Protein AF-A0A2V9DS63-F1 (afdb_monomer_lite)

Secondary structure (DSSP, 8-state):
-------------------------SSS----SPP--TT-SPPPPPPBPPPBS--SSPP-GGGSTTTTTS----B----EEEEEE-SSTTS--EEEEEETT-SSPPB-

Structure (mmCIF, N/CA/C/O backbone):
data_AF-A0A2V9DS63-F1
#
_entry.id   AF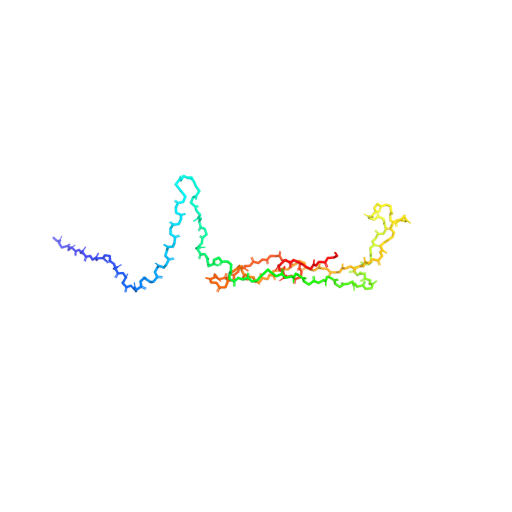-A0A2V9DS63-F1
#
loop_
_atom_site.group_PDB
_atom_site.id
_atom_site.type_symbol
_atom_site.label_atom_id
_atom_site.label_alt_id
_atom_site.label_comp_id
_atom_site.label_asym_id
_atom_site.label_entity_id
_atom_site.label_seq_id
_atom_site.pdbx_PDB_ins_code
_atom_site.Cartn_x
_atom_site.Cartn_y
_atom_site.Cartn_z
_atom_site.occupancy
_atom_site.B_iso_or_equiv
_atom_site.auth_seq_id
_atom_site.auth_comp_id
_atom_site.auth_asym_id
_atom_site.auth_atom_id
_atom_site.pdbx_PDB_model_num
ATOM 1 N N . MET A 1 1 ? -37.491 50.958 35.117 1.00 35.84 1 MET A N 1
ATOM 2 C CA . MET A 1 1 ? -37.655 50.155 33.881 1.00 35.84 1 MET A CA 1
ATOM 3 C C . MET A 1 1 ? -36.763 48.925 34.063 1.00 35.84 1 MET A C 1
ATOM 5 O O . MET A 1 1 ? -35.586 49.128 34.298 1.00 35.84 1 MET A O 1
ATOM 9 N N . LYS A 1 2 ? -37.306 47.746 34.421 1.00 31.08 2 LYS A N 1
ATOM 10 C CA . LYS A 1 2 ? -37.751 46.647 33.519 1.00 31.08 2 LYS A CA 1
ATOM 11 C C . LYS A 1 2 ? -36.540 46.105 32.723 1.00 31.08 2 LYS A C 1
ATOM 13 O O . LYS A 1 2 ? -35.914 46.905 32.055 1.00 31.08 2 LYS A O 1
ATOM 18 N N . LEU A 1 3 ? -36.112 44.839 32.750 1.00 37.16 3 LEU A N 1
ATOM 19 C CA . LEU A 1 3 ? -36.732 43.537 33.024 1.00 37.16 3 LEU A CA 1
ATOM 20 C C . LEU A 1 3 ? -35.597 42.519 33.311 1.00 37.16 3 LEU A C 1
ATOM 22 O O . LEU A 1 3 ? -34.520 42.652 32.736 1.00 37.16 3 LEU A O 1
ATOM 26 N N . GLY A 1 4 ? -35.828 41.512 34.157 1.00 39.47 4 GLY A N 1
ATOM 27 C CA . GLY A 1 4 ? -34.909 40.380 34.321 1.00 39.47 4 GLY A CA 1
ATOM 28 C C . GLY A 1 4 ? -35.067 39.317 33.228 1.00 39.47 4 GLY A C 1
ATOM 29 O O . GLY A 1 4 ? -36.104 39.257 32.572 1.00 39.47 4 GLY A O 1
ATOM 30 N N . LEU A 1 5 ? -34.064 38.447 33.090 1.00 40.84 5 LEU A N 1
ATOM 31 C CA . LEU A 1 5 ? -34.188 37.128 32.469 1.00 40.84 5 LEU A CA 1
ATOM 32 C C . LEU A 1 5 ? -33.239 36.158 33.194 1.00 40.84 5 LEU A C 1
ATOM 34 O O . LEU A 1 5 ? -32.023 36.312 33.137 1.00 40.84 5 LEU A O 1
ATOM 38 N N . MET A 1 6 ? -33.809 35.170 33.883 1.00 43.09 6 MET A N 1
ATOM 39 C CA . MET A 1 6 ? -33.129 33.916 34.212 1.00 43.09 6 MET A CA 1
ATOM 40 C C . MET A 1 6 ? -33.484 32.886 33.136 1.00 43.09 6 MET A C 1
ATOM 42 O O . MET A 1 6 ? -34.645 32.827 32.735 1.00 43.09 6 MET A O 1
ATOM 46 N N . SER A 1 7 ? -32.534 32.049 32.712 1.00 32.72 7 SER A N 1
ATOM 47 C CA . SER A 1 7 ? -32.831 30.703 32.201 1.00 32.72 7 SER A CA 1
ATOM 48 C C . SER A 1 7 ? -31.582 29.810 32.214 1.00 32.72 7 SER A C 1
ATOM 50 O O . SER A 1 7 ? -30.454 30.289 32.146 1.00 32.72 7 SER A O 1
ATOM 52 N N . PHE A 1 8 ? -31.840 28.516 32.364 1.00 36.00 8 PHE A N 1
ATOM 53 C CA . PHE A 1 8 ? -31.068 27.462 33.021 1.00 36.00 8 PHE A CA 1
ATOM 54 C C . PHE A 1 8 ? -30.132 26.675 32.080 1.00 36.00 8 PHE A C 1
ATOM 56 O O . PHE A 1 8 ? -30.387 26.628 30.876 1.00 36.00 8 PHE A O 1
ATOM 63 N N . PRO A 1 9 ? -29.101 25.972 32.598 1.00 37.97 9 PRO A N 1
ATOM 64 C CA . PRO A 1 9 ? -28.371 24.981 31.812 1.00 37.97 9 PRO A CA 1
ATOM 65 C C . PRO A 1 9 ? -29.246 23.742 31.559 1.00 37.97 9 PRO A C 1
ATOM 67 O O . PRO A 1 9 ? -29.836 23.178 32.481 1.00 37.97 9 PRO A O 1
ATOM 70 N N . VAL A 1 10 ? -29.317 23.304 30.301 1.00 40.38 10 VAL A N 1
ATOM 71 C CA . VAL A 1 10 ? -29.954 22.041 29.906 1.00 40.38 10 VAL A CA 1
ATOM 72 C C . VAL A 1 10 ? -29.102 20.874 30.410 1.00 40.38 10 VAL A C 1
ATOM 74 O O . VAL A 1 10 ? -27.971 20.678 29.970 1.00 40.38 10 VAL A O 1
ATOM 77 N N . LEU A 1 11 ? -29.665 20.096 31.333 1.00 40.03 11 LEU A N 1
ATOM 78 C CA . LEU A 1 11 ? -29.121 18.832 31.819 1.00 40.03 11 LEU A CA 1
ATOM 79 C C . LEU A 1 11 ? -29.661 17.701 30.928 1.00 40.03 11 LEU A C 1
ATOM 81 O O . LEU A 1 11 ? -30.850 17.396 30.976 1.00 40.03 11 LEU A O 1
ATOM 85 N N . ASN A 1 12 ? -28.811 17.098 30.093 1.00 37.38 12 ASN A N 1
ATOM 86 C CA . ASN A 1 12 ? -29.196 15.944 29.277 1.00 37.38 12 ASN A CA 1
ATOM 87 C C . ASN A 1 12 ? -28.973 14.644 30.070 1.00 37.38 12 ASN A C 1
ATOM 89 O O . ASN A 1 12 ? -27.842 14.326 30.436 1.00 37.38 12 ASN A O 1
ATOM 93 N N . TRP A 1 13 ? -30.054 13.908 30.339 1.00 43.44 13 TRP A N 1
ATOM 94 C CA . TRP A 1 13 ? -30.069 12.651 31.091 1.00 43.44 13 TRP A CA 1
ATOM 95 C C . TRP A 1 13 ? -30.297 11.496 30.105 1.00 43.44 13 TRP A C 1
ATOM 97 O O . TRP A 1 13 ? -31.420 11.228 29.690 1.00 43.44 13 TRP A O 1
ATOM 107 N N . GLY A 1 14 ? -29.221 10.821 29.703 1.00 39.28 14 GLY A N 1
ATOM 108 C CA . GLY A 1 14 ? -29.270 9.550 28.973 1.00 39.28 14 GLY A CA 1
ATOM 109 C C . GLY A 1 14 ? -28.566 8.460 29.786 1.00 39.28 14 GLY A C 1
ATOM 110 O O . GLY A 1 14 ? -27.654 8.787 30.549 1.00 39.28 14 GLY A O 1
ATOM 111 N N . PRO A 1 15 ? -28.971 7.181 29.689 1.00 42.03 15 PRO A N 1
ATOM 112 C CA . PRO A 1 15 ? -28.389 6.123 30.502 1.00 42.03 15 PRO A CA 1
ATOM 113 C C . PRO A 1 15 ? -26.960 5.837 30.031 1.00 42.03 15 PRO A C 1
ATOM 115 O O . PRO A 1 15 ? -26.728 5.233 28.986 1.00 42.03 15 PRO A O 1
ATOM 118 N N . SER A 1 16 ? -25.988 6.281 30.821 1.00 45.84 16 SER A N 1
ATOM 119 C CA . SER A 1 16 ? -24.579 5.943 30.659 1.00 45.84 16 SER A CA 1
ATOM 120 C C . SER A 1 16 ? -24.368 4.458 30.947 1.00 45.84 16 SER A C 1
ATOM 122 O O . SER A 1 16 ? -24.203 4.069 32.101 1.00 45.84 16 SER A O 1
ATOM 124 N N . VAL A 1 17 ? -24.285 3.614 29.916 1.00 45.88 17 VAL A N 1
ATOM 125 C CA . VAL A 1 17 ? -23.550 2.344 30.048 1.00 45.88 17 VAL A CA 1
ATOM 126 C C . VAL A 1 17 ? -22.076 2.652 29.803 1.00 45.88 17 VAL A C 1
ATOM 128 O O . VAL A 1 17 ? -21.492 2.334 28.771 1.00 45.88 17 VAL A O 1
ATOM 131 N N . ALA A 1 18 ? -21.480 3.362 30.759 1.00 43.62 18 ALA A N 1
ATOM 132 C CA . ALA A 1 18 ? -20.052 3.603 30.789 1.00 43.62 18 ALA A CA 1
ATOM 133 C C . ALA A 1 18 ? -19.380 2.377 31.411 1.00 43.62 18 ALA A C 1
ATOM 135 O O . ALA A 1 18 ? -19.211 2.305 32.626 1.00 43.62 18 ALA A O 1
ATOM 136 N N . LEU A 1 19 ? -18.939 1.424 30.587 1.00 47.06 19 LEU A N 1
ATOM 137 C CA . LEU A 1 19 ? -17.848 0.541 31.007 1.00 47.06 19 LEU A CA 1
ATOM 138 C C . LEU A 1 19 ? -16.525 1.311 30.859 1.00 47.06 19 LEU A C 1
ATOM 140 O O . LEU A 1 19 ? -15.669 0.995 30.035 1.00 47.06 19 LEU A O 1
ATOM 144 N N . ALA A 1 20 ? -16.380 2.385 31.637 1.00 45.28 20 ALA A N 1
ATOM 145 C CA . ALA A 1 20 ? -15.141 3.138 31.724 1.00 45.28 20 ALA A CA 1
ATOM 146 C C . ALA A 1 20 ? -14.147 2.323 32.558 1.00 45.28 20 ALA A C 1
ATOM 148 O O . ALA A 1 20 ? -14.140 2.379 33.786 1.00 45.28 20 ALA A O 1
ATOM 149 N N . ARG A 1 21 ? -13.296 1.537 31.895 1.00 50.03 21 ARG A N 1
ATOM 150 C CA . ARG A 1 21 ? -12.065 1.052 32.523 1.00 50.03 21 ARG A CA 1
ATOM 151 C C . ARG A 1 21 ? -11.097 2.230 32.612 1.00 50.03 21 ARG A C 1
ATOM 153 O O . ARG A 1 21 ? -10.339 2.489 31.684 1.00 50.03 21 ARG A O 1
ATOM 160 N N . THR A 1 22 ? -11.142 2.964 33.718 1.00 47.47 22 THR A N 1
ATOM 161 C CA . THR A 1 22 ? -10.131 3.970 34.056 1.00 47.47 22 THR A CA 1
ATOM 162 C C . THR A 1 22 ? -8.853 3.267 34.509 1.00 47.47 22 THR A C 1
ATOM 164 O O . THR A 1 22 ? -8.628 3.096 35.704 1.00 47.47 22 THR A O 1
ATOM 167 N N . ASN A 1 23 ? -7.987 2.881 33.573 1.00 52.53 23 ASN A N 1
ATOM 168 C CA . ASN A 1 23 ? -6.568 2.725 33.893 1.00 52.53 23 ASN A CA 1
ATOM 169 C C . ASN A 1 23 ? -5.922 4.109 33.801 1.00 52.53 23 ASN A C 1
ATOM 171 O O . ASN A 1 23 ? -5.221 4.428 32.845 1.00 52.53 23 ASN A O 1
ATOM 175 N N . ALA A 1 24 ? -6.207 4.955 34.791 1.00 52.31 24 ALA A N 1
ATOM 176 C CA . ALA A 1 24 ? -5.425 6.159 35.013 1.00 52.31 24 ALA A CA 1
ATOM 177 C C . ALA A 1 24 ? -4.058 5.714 35.548 1.00 52.31 24 ALA A C 1
ATOM 179 O O . ALA A 1 24 ? -3.894 5.474 36.747 1.00 52.31 24 ALA A O 1
ATOM 180 N N . GLY A 1 25 ? -3.089 5.548 34.645 1.00 49.34 25 GLY A N 1
ATOM 181 C CA . GLY A 1 25 ? -1.681 5.501 35.016 1.00 49.34 25 GLY A CA 1
ATOM 182 C C . GLY A 1 25 ? -1.377 6.743 35.847 1.00 49.34 25 GLY A C 1
ATOM 183 O O . GLY A 1 25 ? -1.574 7.874 35.405 1.00 49.34 25 GLY A O 1
ATOM 184 N N . LYS A 1 26 ? -0.990 6.542 37.105 1.00 51.19 26 LYS A N 1
ATOM 185 C CA . LYS A 1 26 ? -0.677 7.623 38.034 1.00 51.19 26 LYS A CA 1
ATOM 186 C C . LYS A 1 26 ? 0.680 8.215 37.637 1.00 51.19 26 LYS A C 1
ATOM 188 O O . LYS A 1 26 ? 1.703 7.808 38.172 1.00 51.19 26 LYS A O 1
ATOM 193 N N . GLY A 1 27 ? 0.669 9.147 36.685 1.00 48.41 27 GLY A N 1
ATOM 194 C CA . GLY A 1 27 ? 1.830 9.943 36.278 1.00 48.41 27 GLY A CA 1
ATOM 195 C C . GLY A 1 27 ? 1.912 10.170 34.766 1.00 48.41 27 GLY A C 1
ATOM 196 O O . GLY A 1 27 ? 2.166 9.235 34.023 1.00 48.41 27 GLY A O 1
ATOM 197 N N . GLY A 1 28 ? 1.738 11.423 34.333 1.00 54.84 28 GLY A N 1
ATOM 198 C CA . GLY A 1 28 ? 2.250 11.966 33.064 1.00 54.84 28 GLY A CA 1
ATOM 199 C C . GLY A 1 28 ? 1.564 11.572 31.749 1.00 54.84 28 GLY A C 1
ATOM 200 O O . GLY A 1 28 ? 1.343 12.455 30.931 1.00 54.84 28 GLY A O 1
ATOM 201 N N . ASP A 1 29 ? 1.192 10.307 31.556 1.00 60.00 29 ASP A N 1
ATOM 202 C CA . ASP A 1 29 ? 0.714 9.777 30.267 1.00 60.00 29 ASP A CA 1
ATOM 203 C C . ASP A 1 29 ? -0.793 9.500 30.293 1.00 60.00 29 ASP A C 1
ATOM 205 O O . ASP A 1 29 ? -1.258 8.363 30.417 1.00 60.00 29 ASP A O 1
ATOM 209 N N . ALA A 1 30 ? -1.597 10.558 30.185 1.00 70.75 30 ALA A N 1
ATOM 210 C CA . ALA A 1 30 ? -3.018 10.381 29.916 1.00 70.75 30 ALA A CA 1
ATOM 211 C C . ALA A 1 30 ? -3.197 9.872 28.475 1.00 70.75 30 ALA A C 1
ATOM 213 O O . ALA A 1 30 ? -2.872 10.567 27.515 1.00 70.75 30 ALA A O 1
ATOM 214 N N . VAL A 1 31 ? -3.723 8.656 28.315 1.00 74.75 31 VAL A N 1
ATOM 215 C CA . VAL A 1 31 ? -4.087 8.111 27.001 1.00 74.75 31 VAL A CA 1
ATOM 216 C C . VAL A 1 31 ? -5.256 8.923 26.432 1.00 74.75 31 VAL A C 1
ATOM 218 O O . VAL A 1 31 ? -6.352 8.907 26.988 1.00 74.75 31 VAL A O 1
ATOM 221 N N . THR A 1 32 ? -5.023 9.626 25.321 1.00 88.44 32 THR A N 1
ATOM 222 C CA . THR A 1 32 ? -6.024 10.499 24.671 1.00 88.44 32 THR A CA 1
ATOM 223 C C . THR A 1 32 ? -6.971 9.741 23.733 1.00 88.44 32 THR A C 1
ATOM 225 O O . THR A 1 32 ? -8.056 10.227 23.420 1.00 88.44 32 THR A O 1
ATOM 228 N N . SER A 1 33 ? -6.590 8.550 23.261 1.00 87.44 33 SER A N 1
ATOM 229 C CA . SER A 1 33 ? -7.423 7.759 22.349 1.00 87.44 33 SER A CA 1
ATOM 230 C C . SER A 1 33 ? -8.645 7.160 23.061 1.00 87.44 33 SER A C 1
ATOM 232 O O . SER A 1 33 ? -8.511 6.715 24.205 1.00 87.44 33 SER A O 1
ATOM 234 N N . PRO A 1 34 ? -9.813 7.051 22.393 1.00 90.88 34 PRO A N 1
ATOM 235 C CA . PRO A 1 34 ? -10.968 6.361 22.958 1.00 90.88 34 PRO A CA 1
ATOM 236 C C . PRO A 1 34 ? -10.633 4.912 23.348 1.00 90.88 34 PRO A C 1
ATOM 238 O O . PRO A 1 34 ? -9.868 4.248 22.642 1.00 90.88 34 PRO A O 1
ATOM 241 N N . PRO A 1 35 ? -11.205 4.387 24.444 1.00 91.06 35 PRO A N 1
ATOM 242 C CA . PRO A 1 35 ? -10.956 3.014 24.856 1.00 91.06 35 PRO A CA 1
ATOM 243 C C . PRO A 1 35 ? -11.529 2.019 23.837 1.00 91.06 35 PRO A C 1
ATOM 245 O O . PRO A 1 35 ? -12.652 2.172 23.358 1.00 91.06 35 PRO A O 1
ATOM 248 N N . THR A 1 36 ? -10.780 0.954 23.558 1.00 93.62 36 THR A N 1
ATOM 249 C CA . THR A 1 36 ? -11.193 -0.165 22.698 1.00 93.62 36 THR A CA 1
ATOM 250 C C . THR A 1 36 ? -11.252 -1.474 23.492 1.00 93.62 36 THR A C 1
ATOM 252 O O . THR A 1 36 ? -10.678 -1.587 24.579 1.00 93.62 36 THR A O 1
ATOM 255 N N . ARG A 1 37 ? -11.983 -2.484 22.991 1.00 95.19 37 ARG A N 1
ATOM 256 C CA . ARG A 1 37 ? -11.974 -3.819 23.616 1.00 95.19 37 ARG A CA 1
ATOM 257 C C . ARG A 1 37 ? -10.684 -4.535 23.193 1.00 95.19 37 ARG A C 1
ATOM 259 O O . ARG A 1 37 ? -10.491 -4.732 22.000 1.00 95.19 37 ARG A O 1
ATOM 266 N N . PRO A 1 38 ? -9.810 -4.944 24.124 1.00 95.50 38 PRO A N 1
ATOM 267 C CA . PRO A 1 38 ? -8.549 -5.569 23.748 1.00 95.50 38 PRO A CA 1
ATOM 268 C C . PRO A 1 38 ? -8.773 -6.999 23.230 1.00 95.50 38 PRO A C 1
ATOM 270 O O . PRO A 1 38 ? -9.664 -7.698 23.715 1.00 95.50 38 PRO A O 1
ATOM 273 N N . PHE A 1 39 ? -7.934 -7.429 22.281 1.00 96.25 39 PHE A N 1
ATOM 274 C CA . PHE A 1 39 ? -7.863 -8.804 21.754 1.00 96.25 39 PHE A CA 1
ATOM 275 C C . PHE A 1 39 ? -9.161 -9.337 21.114 1.00 96.25 39 PHE A C 1
ATOM 277 O O . PHE A 1 39 ? -9.475 -10.517 21.238 1.00 96.25 39 PHE A O 1
ATOM 284 N N . VAL A 1 40 ? -9.930 -8.472 20.441 1.00 96.94 40 VAL A N 1
ATOM 285 C CA . VAL A 1 40 ? -11.183 -8.852 19.747 1.00 96.94 40 VAL A CA 1
ATOM 286 C C . VAL A 1 40 ? -11.068 -8.899 18.222 1.00 96.94 40 VAL A C 1
ATOM 288 O O . VAL A 1 40 ? -12.049 -9.208 17.554 1.00 96.94 40 VAL A O 1
ATOM 291 N N . VAL A 1 41 ? -9.901 -8.559 17.675 1.00 95.62 41 VAL A N 1
ATOM 292 C CA . VAL A 1 41 ? -9.629 -8.542 16.234 1.00 95.62 41 VAL A CA 1
ATOM 293 C C . VAL A 1 41 ? -8.457 -9.476 15.966 1.00 95.62 41 VAL A C 1
ATOM 295 O O . VAL A 1 41 ? -7.453 -9.428 16.680 1.00 95.62 41 VAL A O 1
ATOM 298 N N . GLU A 1 42 ? -8.602 -10.339 14.966 1.00 96.12 42 GLU A N 1
ATOM 299 C CA . GLU A 1 42 ? -7.528 -11.212 14.491 1.00 96.12 42 GLU A CA 1
ATOM 300 C C . GLU A 1 42 ? -6.410 -10.389 13.839 1.00 96.12 42 GLU A C 1
ATOM 302 O O . GLU A 1 42 ? -6.651 -9.312 13.295 1.00 96.12 42 GLU A O 1
ATOM 307 N N . LEU A 1 43 ? -5.174 -10.890 13.881 1.00 95.69 43 LEU A N 1
ATOM 308 C CA . LEU A 1 43 ? -4.058 -10.242 13.194 1.00 95.69 43 LEU A CA 1
ATOM 309 C C . LEU A 1 43 ? -4.249 -10.383 11.670 1.00 95.69 43 LEU A C 1
ATOM 311 O O . LEU A 1 43 ? -4.232 -11.515 11.181 1.00 95.69 43 LEU A O 1
ATOM 315 N N . PRO A 1 44 ? -4.406 -9.285 10.904 1.00 94.50 44 PRO A N 1
ATOM 316 C CA . PRO A 1 44 ? -4.578 -9.380 9.461 1.00 94.50 44 PRO A CA 1
ATOM 317 C C . PRO A 1 44 ? -3.285 -9.843 8.781 1.00 94.50 44 PRO A C 1
ATOM 319 O O . PRO A 1 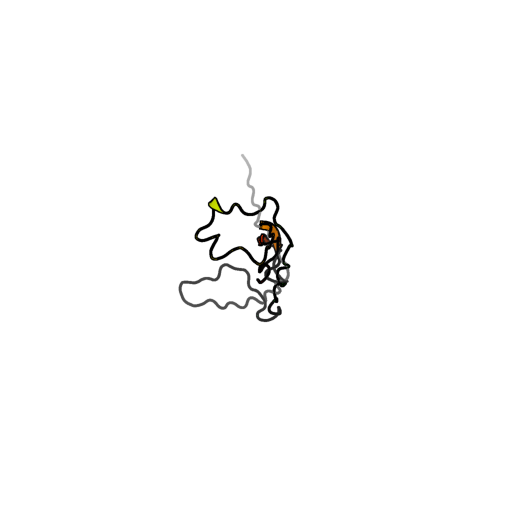44 ? -2.192 -9.390 9.124 1.00 94.50 44 PRO A O 1
ATOM 322 N N . ILE A 1 45 ? -3.424 -10.708 7.777 1.00 97.56 45 ILE A N 1
ATOM 323 C CA . ILE A 1 45 ? -2.332 -11.114 6.888 1.00 97.56 45 ILE A CA 1
ATOM 324 C C . ILE A 1 45 ? -2.461 -10.320 5.582 1.00 97.56 45 ILE A C 1
ATOM 326 O O . ILE A 1 45 ? -3.483 -10.455 4.905 1.00 97.56 45 ILE A O 1
ATOM 330 N N . PRO A 1 46 ? -1.472 -9.485 5.217 1.00 97.38 46 PRO A N 1
ATOM 331 C CA . PRO A 1 46 ? -1.525 -8.733 3.970 1.00 97.38 46 PRO A CA 1
ATOM 332 C C . PRO A 1 46 ? -1.482 -9.655 2.741 1.00 97.38 46 PRO A C 1
ATOM 334 O O . PRO A 1 46 ? -0.884 -10.733 2.798 1.00 97.38 46 PRO A O 1
ATOM 337 N N . PRO A 1 47 ? -2.076 -9.245 1.608 1.00 97.56 47 PRO A N 1
ATOM 338 C CA . PRO A 1 47 ? -1.987 -10.010 0.371 1.00 97.56 47 PRO A CA 1
ATOM 339 C C . PRO A 1 47 ? -0.548 -10.034 -0.163 1.00 97.56 47 PRO A C 1
ATOM 341 O O . PRO A 1 47 ? 0.225 -9.097 0.038 1.00 97.56 47 PRO A O 1
ATOM 344 N N . VAL A 1 48 ? -0.199 -11.092 -0.895 1.00 98.12 48 VAL A N 1
ATOM 345 C CA . VAL A 1 48 ? 1.081 -11.180 -1.613 1.00 98.12 48 VAL A CA 1
ATOM 346 C C . VAL A 1 48 ? 0.999 -10.351 -2.894 1.00 98.12 48 VAL A C 1
ATOM 348 O O . VAL A 1 48 ? 0.062 -10.511 -3.683 1.00 98.12 48 VAL A O 1
ATOM 351 N N . ALA A 1 49 ? 1.986 -9.486 -3.112 1.00 97.81 49 ALA A N 1
ATOM 352 C CA . ALA A 1 49 ? 2.103 -8.670 -4.309 1.00 97.81 49 ALA A CA 1
ATOM 353 C C . ALA A 1 49 ? 2.241 -9.549 -5.559 1.00 97.81 49 ALA A C 1
ATOM 355 O O . ALA A 1 49 ? 2.982 -10.533 -5.574 1.00 97.81 49 ALA A O 1
ATOM 356 N N . GLN A 1 50 ? 1.524 -9.187 -6.620 1.00 96.88 50 GLN A N 1
ATOM 357 C CA . GLN A 1 50 ? 1.563 -9.911 -7.888 1.00 96.88 50 GLN A CA 1
ATOM 358 C C . GLN A 1 50 ? 2.514 -9.209 -8.850 1.00 96.88 50 GLN A C 1
ATOM 360 O O . GLN A 1 50 ? 2.415 -8.000 -9.053 1.00 96.88 50 GLN A O 1
ATOM 365 N N . ALA A 1 51 ? 3.437 -9.972 -9.434 1.00 97.31 51 ALA A N 1
ATOM 366 C CA . ALA A 1 51 ? 4.355 -9.438 -10.424 1.00 97.31 51 ALA A CA 1
ATOM 367 C C . ALA A 1 51 ? 3.635 -9.178 -11.756 1.00 97.31 51 ALA A C 1
ATOM 369 O O . ALA A 1 51 ? 2.758 -9.941 -12.170 1.00 97.31 51 ALA A O 1
ATOM 370 N N . VAL A 1 52 ? 4.056 -8.127 -12.449 1.00 96.62 52 VAL A N 1
ATOM 371 C CA . VAL A 1 52 ? 3.653 -7.813 -13.822 1.00 96.62 52 VAL A CA 1
ATOM 372 C C . VAL A 1 52 ? 4.764 -8.205 -14.796 1.00 96.62 52 VAL A C 1
ATOM 374 O O . VAL A 1 52 ? 5.923 -8.369 -14.412 1.00 96.62 52 VAL A O 1
ATOM 377 N N . GLN A 1 53 ? 4.416 -8.396 -16.071 1.00 94.31 53 GLN A N 1
ATOM 378 C CA . GLN A 1 53 ? 5.394 -8.806 -17.087 1.00 94.31 53 GLN A CA 1
ATOM 379 C C . GLN A 1 53 ? 6.324 -7.656 -17.492 1.00 94.31 53 GLN A C 1
ATOM 381 O O . GLN A 1 53 ? 7.514 -7.877 -17.703 1.00 94.31 53 GLN A O 1
ATOM 386 N N . THR A 1 54 ? 5.786 -6.440 -17.591 1.00 93.56 54 THR A N 1
ATOM 387 C CA . THR A 1 54 ? 6.498 -5.224 -18.002 1.00 93.56 54 THR A CA 1
ATOM 388 C C . THR A 1 54 ? 5.972 -4.019 -17.221 1.00 93.56 54 THR A C 1
ATOM 390 O O . THR A 1 54 ? 4.877 -4.072 -16.664 1.00 93.56 54 THR A O 1
ATOM 393 N N . LEU A 1 55 ? 6.758 -2.940 -17.170 1.00 94.50 55 LEU A N 1
ATOM 394 C CA . LEU A 1 55 ? 6.323 -1.631 -16.673 1.00 94.50 55 LEU A CA 1
ATOM 395 C C . LEU A 1 55 ? 6.159 -0.671 -17.847 1.00 94.50 55 LEU A C 1
ATOM 397 O O . LEU A 1 55 ? 6.909 -0.766 -18.817 1.00 94.50 55 LEU A O 1
ATOM 401 N N . GLU A 1 56 ? 5.224 0.267 -17.720 1.00 93.56 56 GLU A N 1
ATOM 402 C CA . GLU A 1 56 ? 5.020 1.349 -18.680 1.00 93.56 56 GLU A CA 1
ATOM 403 C C . GLU A 1 56 ? 5.158 2.710 -17.973 1.00 93.56 56 GLU A C 1
ATOM 405 O O . GLU A 1 56 ? 4.307 3.060 -17.151 1.00 93.56 56 GLU A O 1
ATOM 410 N N . PRO A 1 57 ? 6.216 3.494 -18.260 1.00 92.44 57 PRO A N 1
AT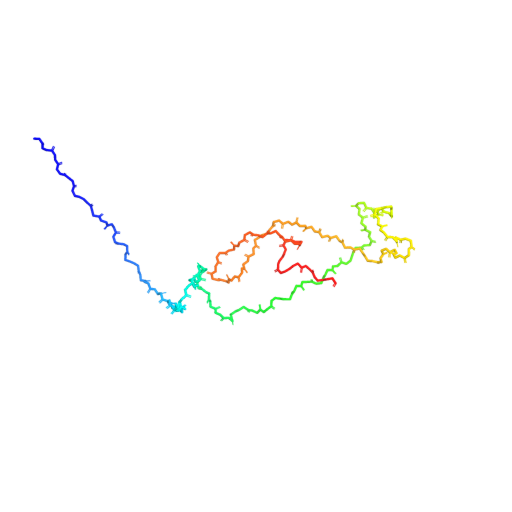OM 411 C CA . PRO A 1 57 ? 7.320 3.177 -19.171 1.00 92.44 57 PRO A CA 1
ATOM 412 C C . PRO A 1 57 ? 8.258 2.092 -18.613 1.00 92.44 57 PRO A C 1
ATOM 414 O O . PRO A 1 57 ? 8.369 1.900 -17.400 1.00 92.44 57 PRO A O 1
ATOM 417 N N . ALA A 1 58 ? 8.986 1.417 -19.508 1.00 91.69 58 ALA A N 1
ATOM 418 C CA . ALA A 1 58 ? 10.039 0.485 -19.112 1.00 91.69 58 ALA A CA 1
ATOM 419 C C . ALA A 1 58 ? 11.147 1.204 -18.305 1.00 91.69 58 ALA A C 1
ATOM 421 O O . ALA A 1 58 ? 11.414 2.382 -18.564 1.00 91.69 58 ALA A O 1
ATOM 422 N N . PRO A 1 59 ? 11.826 0.526 -17.354 1.00 90.88 59 PRO A N 1
ATOM 423 C CA . PRO A 1 59 ? 12.884 1.150 -16.559 1.00 90.88 59 PRO A CA 1
ATOM 424 C C . PRO A 1 59 ? 14.028 1.668 -17.428 1.00 90.88 59 PRO A C 1
ATOM 426 O O . PRO A 1 59 ? 14.549 0.923 -18.256 1.00 90.88 59 PRO A O 1
ATOM 429 N N . ASP A 1 60 ? 14.455 2.908 -17.192 1.00 93.44 60 ASP A N 1
ATOM 430 C CA . ASP A 1 60 ? 15.606 3.509 -17.867 1.00 93.44 60 ASP A CA 1
ATOM 431 C C . ASP A 1 60 ? 16.922 2.975 -17.270 1.00 93.44 60 ASP A C 1
ATOM 433 O O . ASP A 1 60 ? 17.255 3.329 -16.135 1.00 93.44 60 ASP A O 1
ATOM 437 N N . PRO A 1 61 ? 17.720 2.175 -18.008 1.00 94.38 61 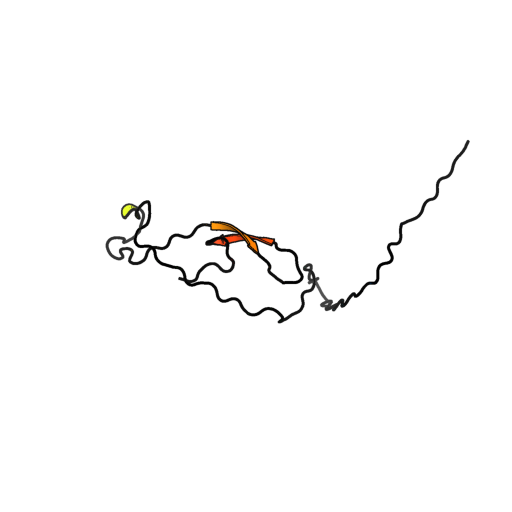PRO A N 1
ATOM 438 C CA . PRO A 1 61 ? 18.986 1.645 -17.507 1.00 94.38 61 PRO A CA 1
ATOM 439 C C . PRO A 1 61 ? 19.963 2.718 -17.014 1.00 94.38 61 PRO A C 1
ATOM 441 O O . PRO A 1 61 ? 20.748 2.449 -16.104 1.00 94.38 61 PRO A O 1
ATOM 444 N N . ALA A 1 62 ? 19.926 3.925 -17.590 1.00 95.06 62 ALA A N 1
ATOM 445 C CA . ALA A 1 62 ? 20.830 5.014 -17.226 1.00 95.06 62 ALA A CA 1
ATOM 446 C C . ALA A 1 62 ? 20.487 5.650 -15.867 1.00 95.06 62 ALA A C 1
ATOM 448 O O . ALA A 1 62 ? 21.357 6.255 -15.237 1.00 95.06 62 ALA A O 1
ATOM 449 N N . ALA A 1 63 ? 19.251 5.485 -15.387 1.00 95.19 63 ALA A N 1
ATOM 450 C CA . ALA A 1 63 ? 18.793 6.003 -14.099 1.00 95.19 63 ALA A CA 1
ATOM 451 C C . ALA A 1 63 ? 19.180 5.108 -12.903 1.00 95.19 63 ALA A C 1
ATOM 453 O O . ALA A 1 63 ? 18.992 5.499 -11.749 1.00 95.19 63 ALA A O 1
ATOM 454 N N . HIS A 1 64 ? 19.727 3.912 -13.152 1.00 91.06 64 HIS A N 1
ATOM 455 C CA . HIS A 1 64 ? 20.013 2.910 -12.126 1.00 91.06 64 HIS A CA 1
ATOM 456 C C . HIS A 1 64 ? 21.506 2.572 -12.031 1.00 91.06 64 HIS A C 1
ATOM 458 O O . HIS A 1 64 ? 22.214 2.415 -13.024 1.00 91.06 64 HIS A O 1
ATOM 464 N N . GLN A 1 65 ? 21.997 2.391 -10.804 1.00 95.38 65 GLN A N 1
ATOM 465 C CA . GLN A 1 65 ? 23.374 1.960 -10.566 1.00 95.38 65 GLN A CA 1
ATOM 466 C C . GLN A 1 65 ? 23.542 0.475 -10.905 1.00 95.38 65 GLN A C 1
ATOM 468 O O . GLN A 1 65 ? 22.729 -0.350 -10.494 1.00 95.38 65 GLN A O 1
ATOM 473 N N . ARG A 1 66 ? 24.631 0.132 -11.608 1.00 94.62 66 ARG A N 1
ATOM 474 C CA . ARG A 1 66 ? 25.018 -1.258 -11.931 1.00 94.62 66 ARG A CA 1
ATOM 475 C C . ARG A 1 66 ? 23.920 -2.062 -12.647 1.00 94.62 66 ARG A C 1
ATOM 477 O O . ARG A 1 66 ? 23.844 -3.278 -12.496 1.00 94.62 66 ARG A O 1
ATOM 484 N N . TYR A 1 67 ? 23.095 -1.400 -13.459 1.00 93.62 67 TYR A N 1
ATOM 485 C CA . TYR A 1 67 ? 21.982 -2.037 -14.172 1.00 93.62 67 TYR A CA 1
ATOM 486 C C . TYR A 1 67 ? 22.427 -3.215 -15.056 1.00 93.62 67 TYR A C 1
ATOM 488 O O . TYR A 1 67 ? 21.741 -4.229 -15.138 1.00 93.62 67 TYR A O 1
ATOM 496 N N . SER A 1 68 ? 23.602 -3.114 -15.685 1.00 93.31 68 SER A N 1
ATOM 497 C CA . SER A 1 68 ? 24.175 -4.187 -16.508 1.00 93.31 68 SER A CA 1
ATOM 498 C C . SER A 1 68 ? 24.615 -5.415 -15.704 1.00 93.31 68 SER A C 1
ATOM 500 O O . SER A 1 68 ? 24.638 -6.515 -16.247 1.00 93.31 68 SER A O 1
ATOM 502 N N . GLU A 1 69 ? 24.959 -5.247 -14.425 1.00 96.44 69 GLU A N 1
ATOM 503 C CA . GLU A 1 69 ? 25.345 -6.346 -13.533 1.00 96.44 69 GLU A CA 1
ATOM 504 C C . GLU A 1 69 ? 24.123 -6.970 -12.845 1.00 96.44 69 GLU A C 1
ATOM 506 O O . GLU A 1 69 ? 24.083 -8.181 -12.621 1.00 96.44 69 GLU A O 1
ATOM 511 N N . PHE A 1 70 ? 23.112 -6.150 -12.536 1.00 93.75 70 PHE A N 1
ATOM 512 C CA . PHE A 1 70 ? 21.888 -6.561 -11.848 1.00 93.75 70 PHE A CA 1
ATOM 513 C C . PHE A 1 70 ? 20.634 -6.097 -12.597 1.00 93.75 70 PHE A C 1
ATOM 515 O O . PHE A 1 70 ? 19.935 -5.191 -12.134 1.00 93.75 70 PHE A O 1
ATOM 522 N N . PRO A 1 71 ? 20.317 -6.719 -13.746 1.00 90.88 71 PRO A N 1
ATOM 523 C CA . PRO A 1 71 ? 19.108 -6.376 -14.476 1.00 90.88 71 PRO A CA 1
ATOM 524 C C . PRO A 1 71 ? 17.856 -6.756 -13.660 1.00 90.88 71 PRO A C 1
ATOM 526 O O . PRO A 1 71 ? 17.865 -7.787 -12.971 1.00 90.88 71 PRO A O 1
ATOM 529 N N . PRO A 1 72 ? 16.764 -5.970 -13.747 1.00 90.94 72 PRO A N 1
ATOM 530 C CA . PRO A 1 72 ? 15.489 -6.311 -13.122 1.00 90.94 72 PRO A CA 1
ATOM 531 C C . PRO A 1 72 ? 14.995 -7.703 -13.542 1.00 90.94 72 PRO A C 1
ATOM 533 O O . PRO A 1 72 ? 15.069 -8.070 -14.713 1.00 90.94 72 PRO A O 1
ATOM 536 N N . ARG A 1 73 ? 14.482 -8.480 -12.578 1.00 90.81 73 ARG A N 1
ATOM 537 C CA . ARG A 1 73 ? 13.950 -9.841 -12.809 1.00 90.81 73 ARG A CA 1
ATOM 538 C C . ARG A 1 73 ? 12.455 -9.975 -12.542 1.00 90.81 73 ARG A C 1
ATOM 540 O O . ARG A 1 73 ? 11.821 -10.856 -13.107 1.00 90.81 73 ARG A O 1
ATOM 547 N N . MET A 1 74 ? 11.918 -9.136 -11.663 1.00 94.19 74 MET A N 1
ATOM 548 C CA . MET A 1 74 ? 10.499 -9.074 -11.334 1.00 94.19 74 MET A CA 1
ATOM 549 C C . MET A 1 74 ? 10.070 -7.615 -11.352 1.00 94.19 74 MET A C 1
ATOM 551 O O . MET A 1 74 ? 10.807 -6.748 -10.877 1.00 94.19 74 MET A O 1
ATOM 555 N N . PHE A 1 75 ? 8.889 -7.365 -11.900 1.00 95.62 75 PHE A N 1
ATOM 556 C CA . PHE A 1 75 ? 8.291 -6.043 -11.958 1.00 95.62 75 PHE A CA 1
ATOM 557 C C . PHE A 1 75 ? 7.025 -6.037 -11.124 1.00 95.62 75 PHE A C 1
ATOM 559 O O . PHE A 1 75 ? 6.276 -7.009 -11.129 1.00 95.62 75 PHE A O 1
ATOM 566 N N . TYR A 1 76 ? 6.780 -4.932 -10.437 1.00 96.88 76 TYR A N 1
ATOM 567 C CA . TYR A 1 76 ? 5.565 -4.723 -9.672 1.00 96.88 76 TYR A CA 1
ATOM 568 C C . TYR A 1 76 ? 5.082 -3.302 -9.902 1.00 96.88 76 TYR A C 1
ATOM 570 O O . TYR A 1 76 ? 5.880 -2.364 -9.888 1.00 96.88 76 TYR A O 1
ATOM 578 N N . GLU A 1 77 ? 3.779 -3.158 -10.091 1.00 96.00 77 GLU A N 1
ATOM 579 C CA . GLU A 1 77 ? 3.107 -1.869 -10.156 1.00 96.00 77 GLU A CA 1
ATOM 580 C C . GLU A 1 77 ? 2.281 -1.696 -8.882 1.00 96.00 77 GLU A C 1
ATOM 582 O O . GLU A 1 77 ? 1.552 -2.601 -8.481 1.00 96.00 77 GLU A O 1
ATOM 587 N N . ILE A 1 78 ? 2.445 -0.555 -8.213 1.00 96.50 78 ILE A N 1
ATOM 588 C CA . ILE A 1 78 ? 1.785 -0.250 -6.942 1.00 96.50 78 ILE A CA 1
ATOM 589 C C . ILE A 1 78 ? 1.313 1.194 -7.002 1.00 96.50 78 ILE A C 1
ATOM 591 O O . ILE A 1 78 ? 2.106 2.094 -7.297 1.00 96.50 78 ILE A O 1
ATOM 595 N N . HIS A 1 79 ? 0.058 1.446 -6.640 1.00 96.56 79 HIS A N 1
ATOM 596 C CA . HIS A 1 79 ? -0.465 2.811 -6.608 1.00 96.56 79 HIS A CA 1
ATOM 597 C C . HIS A 1 79 ? -0.711 3.265 -5.177 1.00 96.56 79 HIS A C 1
ATOM 599 O O . HIS A 1 79 ? -1.531 2.686 -4.465 1.00 96.56 79 HIS A O 1
ATOM 605 N N . GLN A 1 80 ? -0.061 4.352 -4.768 1.00 97.69 80 GLN A N 1
ATOM 606 C CA . GLN A 1 80 ? -0.427 5.044 -3.536 1.00 97.69 80 GLN A CA 1
ATOM 607 C C . GLN A 1 80 ? -1.727 5.816 -3.747 1.00 97.69 80 GLN A C 1
ATOM 609 O O . GLN A 1 80 ? -1.816 6.646 -4.654 1.00 97.69 80 GLN A O 1
ATOM 614 N N . ARG A 1 81 ? -2.731 5.542 -2.918 1.00 97.94 81 ARG A N 1
ATOM 615 C CA . ARG A 1 81 ? -4.054 6.161 -3.044 1.00 97.94 81 ARG A CA 1
ATOM 616 C C . ARG A 1 81 ? -4.752 6.289 -1.695 1.00 97.94 81 ARG A C 1
ATOM 618 O O . ARG A 1 81 ? -4.443 5.550 -0.757 1.00 97.94 81 ARG A O 1
ATOM 625 N N . GLU A 1 82 ? -5.704 7.215 -1.629 1.00 98.31 82 GLU A N 1
ATOM 626 C CA . GLU A 1 82 ? -6.595 7.359 -0.479 1.00 98.31 82 GLU A CA 1
ATOM 627 C C . GLU A 1 82 ? -7.485 6.127 -0.322 1.00 98.31 82 GLU A C 1
ATOM 629 O O . GLU A 1 82 ? -8.003 5.596 -1.307 1.00 98.31 82 GLU A O 1
ATOM 634 N N . ALA A 1 83 ? -7.713 5.713 0.920 1.00 98.12 83 ALA A N 1
ATOM 635 C CA . ALA A 1 83 ? -8.732 4.733 1.260 1.00 98.12 83 ALA A CA 1
ATOM 636 C C . ALA A 1 83 ? -9.282 4.975 2.667 1.00 98.12 83 ALA A C 1
ATOM 638 O O . ALA A 1 83 ? -8.663 5.650 3.489 1.00 98.12 83 ALA A O 1
ATOM 639 N N . LYS A 1 84 ? -10.445 4.392 2.963 1.00 98.31 84 LYS A N 1
ATOM 640 C CA . LYS A 1 84 ? -10.959 4.296 4.333 1.00 98.31 84 LYS A CA 1
ATOM 641 C C . LYS A 1 84 ? -10.493 2.993 4.975 1.00 98.31 84 LYS A C 1
ATOM 643 O O . LYS A 1 84 ? -10.513 1.949 4.330 1.00 98.31 84 LYS A O 1
ATOM 648 N N . HIS A 1 85 ? -10.104 3.049 6.245 1.00 97.44 85 HIS A N 1
ATOM 649 C CA . HIS A 1 85 ? -9.678 1.888 7.022 1.00 97.44 85 HIS A CA 1
ATOM 650 C C . HIS A 1 85 ? -10.259 1.909 8.441 1.00 97.44 85 HIS A C 1
ATOM 652 O O . HIS A 1 85 ? -10.267 2.943 9.119 1.00 97.44 85 HIS A O 1
ATOM 658 N N . SER A 1 86 ? -10.725 0.750 8.911 1.00 96.62 86 SER A N 1
ATOM 659 C CA . SER A 1 86 ? -11.179 0.555 10.289 1.00 96.62 86 SER A CA 1
ATOM 660 C C . SER A 1 86 ? -10.056 -0.041 11.136 1.00 96.62 86 SER A C 1
ATOM 662 O O . SER A 1 86 ? -9.733 -1.217 11.011 1.00 96.62 86 SER A O 1
ATOM 664 N N . PHE A 1 87 ? -9.486 0.765 12.035 1.00 95.31 87 PHE A N 1
ATOM 665 C CA . PHE A 1 87 ? -8.483 0.295 13.000 1.00 95.31 87 PHE A CA 1
ATOM 666 C C . PHE A 1 87 ? -9.096 -0.491 14.166 1.00 95.31 87 PHE A C 1
ATOM 668 O O . PHE A 1 87 ? -8.400 -1.231 14.859 1.00 95.31 87 PHE A O 1
ATOM 675 N N . HIS A 1 88 ? -10.393 -0.309 14.423 1.00 96.31 88 HIS A N 1
ATOM 676 C CA . HIS A 1 88 ? -11.115 -1.054 15.443 1.00 96.31 88 HIS A CA 1
ATOM 677 C C . HIS A 1 88 ? -12.621 -1.047 15.136 1.00 96.31 88 HIS A C 1
ATOM 679 O O . HIS A 1 88 ? -13.169 0.027 14.886 1.00 96.31 88 HIS A O 1
ATOM 685 N N . PRO A 1 89 ? -13.343 -2.175 15.275 1.00 95.69 89 PRO A N 1
ATOM 686 C CA . PRO A 1 89 ? -14.771 -2.283 14.932 1.00 95.69 89 PRO A CA 1
ATOM 687 C C . PRO A 1 89 ? -15.727 -1.415 15.772 1.00 95.69 89 PRO A C 1
ATOM 689 O O . PRO A 1 89 ? -16.924 -1.387 15.511 1.00 95.69 89 PRO A O 1
ATOM 692 N N . TYR A 1 90 ? -15.224 -0.724 16.797 1.00 95.00 90 TYR A N 1
ATOM 693 C CA . TYR A 1 90 ? -16.011 0.174 17.661 1.00 95.00 90 TYR A CA 1
ATOM 694 C C . TYR A 1 90 ? -15.655 1.646 17.477 1.00 95.00 90 TYR A C 1
ATOM 696 O O . TYR A 1 90 ? -16.137 2.490 18.228 1.00 95.00 90 TYR A O 1
ATOM 704 N N . LEU A 1 91 ? -14.799 1.949 16.504 1.00 95.44 91 LEU A N 1
ATOM 705 C CA . LEU A 1 91 ? -14.418 3.303 16.142 1.00 95.44 91 LEU A CA 1
ATOM 706 C C . LEU A 1 91 ? -14.872 3.586 14.703 1.00 95.44 91 LEU A C 1
ATOM 708 O O . LEU A 1 91 ? -15.024 2.650 13.914 1.00 95.44 91 LEU A O 1
ATOM 712 N N . PRO A 1 92 ? -15.077 4.862 14.341 1.00 96.94 92 PRO A N 1
ATOM 713 C CA . PRO A 1 92 ? -15.285 5.244 12.952 1.00 96.94 92 PRO A CA 1
ATOM 714 C C . PRO A 1 92 ? -14.101 4.839 12.066 1.00 96.94 92 PRO A C 1
ATOM 716 O O . PRO A 1 92 ? -12.962 4.727 12.528 1.00 96.94 92 PRO A O 1
ATOM 719 N N . GLU A 1 93 ? -14.366 4.669 10.773 1.00 97.69 93 GLU A N 1
ATOM 720 C CA . GLU A 1 93 ? -13.306 4.539 9.776 1.00 97.69 93 GLU A CA 1
ATOM 721 C C . GLU A 1 93 ? -12.474 5.821 9.686 1.00 97.69 93 GLU A C 1
ATOM 723 O O . GLU A 1 93 ? -12.982 6.931 9.855 1.00 97.69 93 GLU A O 1
ATOM 728 N N . ASN A 1 94 ? -11.193 5.654 9.373 1.00 97.50 94 ASN A N 1
ATOM 729 C CA . ASN A 1 94 ? -10.243 6.742 9.186 1.00 97.50 94 ASN A CA 1
ATOM 730 C C . ASN A 1 94 ? -9.766 6.757 7.736 1.00 97.50 94 ASN A C 1
ATOM 732 O O . ASN A 1 94 ? -9.693 5.708 7.098 1.00 97.50 94 ASN A O 1
ATOM 736 N N . LEU A 1 95 ? -9.418 7.937 7.229 1.00 98.25 95 LEU A N 1
ATOM 737 C CA . LEU A 1 95 ? -8.728 8.047 5.948 1.00 98.25 95 LEU A CA 1
ATOM 738 C C . LEU A 1 95 ? -7.260 7.647 6.111 1.00 98.25 95 LEU A C 1
ATOM 740 O O . LEU A 1 9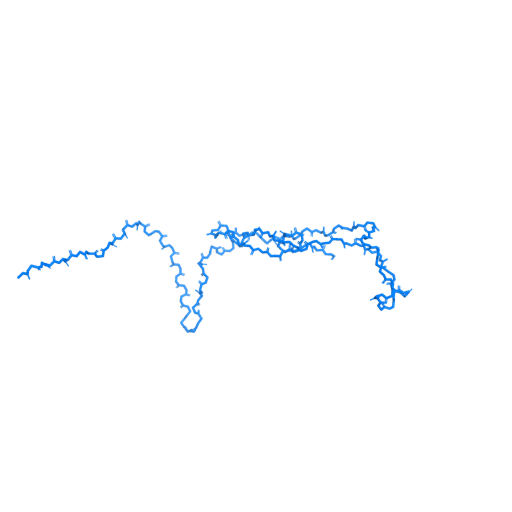5 ? -6.606 8.024 7.084 1.00 98.25 95 LEU A O 1
ATOM 744 N N . ILE A 1 96 ? -6.758 6.895 5.140 1.00 98.06 96 ILE A N 1
ATOM 745 C CA . ILE A 1 96 ? -5.362 6.484 5.013 1.00 98.06 96 ILE A CA 1
ATOM 746 C C . ILE A 1 96 ? -4.865 6.776 3.597 1.00 98.06 96 ILE A C 1
ATOM 748 O O . ILE A 1 96 ? -5.656 6.856 2.659 1.00 98.06 96 ILE A O 1
ATOM 752 N N . TRP A 1 97 ? -3.546 6.870 3.438 1.00 98.25 97 TRP A N 1
ATOM 753 C CA . TRP A 1 97 ? -2.882 6.828 2.137 1.00 98.25 97 TRP A CA 1
ATOM 754 C C . TRP A 1 97 ? -2.055 5.546 2.072 1.00 98.25 97 TRP A C 1
ATOM 756 O O . TRP A 1 97 ? -1.040 5.424 2.758 1.00 98.25 97 TRP A O 1
ATOM 766 N N . GLY A 1 98 ? -2.547 4.553 1.333 1.00 97.19 98 GLY A N 1
ATOM 767 C CA . GLY A 1 98 ? -2.000 3.195 1.336 1.00 97.19 98 GLY A CA 1
ATOM 768 C C . GLY A 1 98 ? -1.469 2.775 -0.027 1.00 97.19 98 GLY A C 1
ATOM 769 O O . GLY A 1 98 ? -1.976 3.209 -1.065 1.00 97.19 98 GLY A O 1
ATOM 770 N N . PHE A 1 99 ? -0.479 1.883 -0.025 1.00 97.88 99 PHE A N 1
ATOM 771 C CA . PHE A 1 99 ? -0.096 1.132 -1.218 1.00 97.88 99 PHE A CA 1
ATOM 772 C C . PHE A 1 99 ? -1.266 0.236 -1.630 1.00 97.88 99 PHE A C 1
ATOM 774 O O . PHE A 1 99 ? -1.763 -0.551 -0.828 1.00 97.88 99 PHE A O 1
ATOM 781 N N . ASP A 1 100 ? -1.764 0.451 -2.843 1.00 96.81 100 ASP A N 1
ATOM 782 C CA . ASP A 1 100 ? -3.022 -0.082 -3.373 1.00 96.81 100 ASP A CA 1
ATOM 783 C C . ASP A 1 100 ? -4.268 0.226 -2.539 1.00 96.81 100 ASP A C 1
ATOM 785 O O . ASP A 1 100 ? -5.297 -0.434 -2.665 1.00 96.81 100 ASP A O 1
ATOM 789 N N . GLY A 1 101 ? -4.207 1.288 -1.730 1.00 97.31 101 GLY A N 1
ATOM 790 C CA . GLY A 1 101 ? -5.328 1.721 -0.898 1.00 97.31 101 GLY A CA 1
ATOM 791 C C . GLY A 1 101 ? -5.656 0.741 0.229 1.00 97.31 101 GLY A C 1
ATOM 792 O O . GLY A 1 101 ? -6.778 0.741 0.725 1.00 97.31 101 GLY A O 1
ATOM 793 N N . ILE A 1 102 ? -4.704 -0.101 0.636 1.00 96.56 102 ILE A N 1
ATOM 794 C CA . ILE A 1 102 ? -4.881 -1.045 1.743 1.00 96.56 102 ILE A CA 1
ATOM 795 C C . ILE A 1 102 ? -3.862 -0.802 2.859 1.00 96.56 102 ILE A C 1
ATOM 797 O O . ILE A 1 102 ? -2.839 -0.138 2.670 1.00 96.56 102 ILE A O 1
ATOM 801 N N . PHE A 1 103 ? -4.161 -1.339 4.043 1.00 95.75 103 PHE A N 1
ATOM 802 C CA . PHE A 1 103 ? -3.278 -1.301 5.202 1.00 95.75 103 PHE A CA 1
ATOM 803 C C . PHE A 1 103 ? -3.311 -2.635 5.973 1.00 95.75 103 PHE A C 1
ATOM 805 O O . PHE A 1 103 ? -4.396 -3.063 6.376 1.00 95.75 103 PHE A O 1
ATOM 812 N N . PRO A 1 104 ? -2.147 -3.255 6.246 1.00 95.94 104 PRO A N 1
ATOM 813 C CA . PRO A 1 104 ? -0.846 -2.965 5.632 1.00 95.94 104 PRO A CA 1
ATOM 814 C C . PRO A 1 104 ?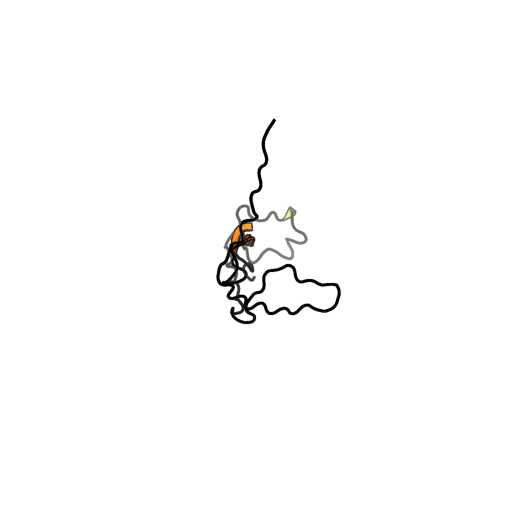 -0.863 -3.160 4.103 1.00 95.94 104 PRO A C 1
ATOM 816 O O . PRO A 1 104 ? -1.770 -3.792 3.564 1.00 95.94 104 PRO A O 1
ATOM 819 N N . GLY A 1 105 ? 0.128 -2.595 3.408 1.00 96.75 105 GLY A N 1
ATOM 820 C CA . GLY A 1 105 ? 0.302 -2.795 1.963 1.00 96.75 105 GLY A CA 1
ATOM 821 C C . GLY A 1 105 ? 0.639 -4.251 1.592 1.00 96.75 105 GLY A C 1
ATOM 822 O O . GLY A 1 105 ? 0.944 -5.049 2.484 1.00 96.75 105 GLY A O 1
ATOM 823 N N . PRO A 1 106 ? 0.620 -4.605 0.292 1.00 97.94 106 PRO A N 1
ATOM 824 C CA . PRO A 1 106 ? 0.999 -5.941 -0.170 1.00 97.94 106 PRO A CA 1
ATOM 825 C C . PRO A 1 106 ? 2.425 -6.351 0.243 1.00 97.94 106 PRO A C 1
ATOM 827 O O . PRO A 1 106 ? 3.308 -5.505 0.386 1.00 97.94 106 PRO A O 1
ATOM 830 N N . THR A 1 107 ? 2.656 -7.656 0.407 1.00 97.88 107 THR A N 1
ATOM 831 C CA . THR A 1 107 ? 3.967 -8.243 0.764 1.00 97.88 107 THR A CA 1
ATOM 832 C C . THR A 1 107 ? 4.717 -8.726 -0.484 1.00 97.88 107 THR A C 1
ATOM 834 O O . THR A 1 107 ? 4.109 -9.408 -1.307 1.00 97.88 107 THR A O 1
ATOM 837 N N . PHE A 1 108 ? 6.013 -8.405 -0.609 1.00 95.19 108 PHE A N 1
ATOM 838 C CA . PHE A 1 108 ? 6.889 -8.728 -1.754 1.00 95.19 108 PHE A CA 1
ATOM 839 C C . PHE A 1 108 ? 7.879 -9.848 -1.442 1.00 95.19 108 PHE A C 1
ATOM 841 O O . PHE A 1 108 ? 8.339 -9.909 -0.278 1.00 95.19 108 PHE A O 1
#

Sequence (108 aa):
MKLGLMSFPVLNWGPSVALARTNAGKGGDAVTSPPTRPFVVELPIPPVAQAVQTLEPAPDPAAHQRYSEFPPRMFYEIHQREAKHSFHPYLPENLIWGFDGIFPGPTF

pLDDT: mean 81.13, std 23.17, range [31.08, 98.31]

Foldseek 3Di:
DDDDDDDDDDDDDDDDPPPPPPPPPPDDDDDPDDDADPPPDDDDDAAAFDWDPADVVGDDCVVDPPCVVPPDDTHGDWDFDWEWDDPHPVDDTDIDGATNNDPPHHDD

Radius of gyration: 26.97 Å; chains: 1; bounding box: 63×61×57 Å